Protein AF-A0AAV4SXM3-F1 (afdb_monomer)

Radius of gyration: 29.21 Å; Cα contacts (8 Å, |Δi|>4): 112; chains: 1; bounding box: 70×71×45 Å

Structure (mmCIF, N/CA/C/O backbone):
data_AF-A0AAV4SXM3-F1
#
_entry.id   AF-A0AAV4SXM3-F1
#
loop_
_atom_site.group_PDB
_atom_site.id
_atom_site.type_symbol
_atom_site.label_atom_id
_atom_site.label_alt_id
_atom_site.label_comp_id
_atom_site.label_asym_id
_atom_site.label_entity_id
_atom_site.label_seq_id
_atom_site.pdbx_PDB_ins_code
_atom_site.Cartn_x
_atom_site.Cartn_y
_atom_site.Cartn_z
_atom_site.occupancy
_atom_site.B_iso_or_equiv
_atom_site.auth_seq_id
_atom_site.auth_comp_id
_atom_site.auth_asym_id
_atom_site.auth_atom_id
_atom_site.pdbx_PDB_model_num
ATOM 1 N N . MET A 1 1 ? 25.576 -60.921 -31.631 1.00 40.34 1 MET A N 1
ATOM 2 C CA . MET A 1 1 ? 25.849 -60.990 -30.179 1.00 40.34 1 MET A CA 1
ATOM 3 C C . MET A 1 1 ? 26.727 -59.802 -29.814 1.00 40.34 1 MET A C 1
ATOM 5 O O . MET A 1 1 ? 27.944 -59.897 -29.816 1.00 40.34 1 MET A O 1
ATOM 9 N N . SER A 1 2 ? 26.092 -58.646 -29.664 1.00 48.91 2 SER A N 1
ATOM 10 C CA . SER A 1 2 ? 26.699 -57.318 -29.579 1.00 48.91 2 SER A CA 1
ATOM 11 C C . SER A 1 2 ? 26.471 -56.748 -28.186 1.00 48.91 2 SER A C 1
ATOM 13 O O . SER A 1 2 ? 25.589 -55.919 -28.020 1.00 48.91 2 SER A O 1
ATOM 15 N N . PHE A 1 3 ? 27.212 -57.226 -27.190 1.00 43.28 3 PHE A N 1
ATOM 16 C CA . PHE A 1 3 ? 27.175 -56.701 -25.826 1.00 43.28 3 PHE A CA 1
ATOM 17 C C . PHE A 1 3 ? 28.540 -56.955 -25.165 1.00 43.28 3 PHE A C 1
ATOM 19 O O . PHE A 1 3 ? 29.034 -58.077 -25.207 1.00 43.28 3 PHE A O 1
ATOM 26 N N . LEU A 1 4 ? 29.119 -55.899 -24.583 1.00 51.78 4 LEU A N 1
ATOM 27 C CA . LEU A 1 4 ? 30.285 -55.871 -23.683 1.00 51.78 4 LEU A CA 1
ATOM 28 C C . LEU A 1 4 ? 31.693 -56.011 -24.301 1.00 51.78 4 LEU A C 1
ATOM 30 O O . LEU A 1 4 ? 32.364 -57.033 -24.204 1.00 51.78 4 LEU A O 1
ATOM 34 N N . ARG A 1 5 ? 32.199 -54.892 -24.829 1.00 53.00 5 ARG A N 1
ATOM 35 C CA . ARG A 1 5 ? 33.633 -54.552 -24.828 1.00 53.00 5 ARG A CA 1
ATOM 36 C C . ARG A 1 5 ? 33.781 -53.125 -24.295 1.00 53.00 5 ARG A C 1
ATOM 38 O O . ARG A 1 5 ? 33.688 -52.227 -25.123 1.00 53.00 5 ARG A O 1
ATOM 45 N N . HIS A 1 6 ? 33.920 -52.928 -22.972 1.00 50.72 6 HIS A N 1
ATOM 46 C CA . HIS A 1 6 ? 34.512 -51.727 -22.320 1.00 50.72 6 HIS A CA 1
ATOM 47 C C . HIS A 1 6 ? 34.457 -51.745 -20.763 1.00 50.72 6 HIS A C 1
ATOM 49 O O . HIS A 1 6 ? 34.172 -50.726 -20.149 1.00 50.72 6 HIS A O 1
ATOM 55 N N . GLU A 1 7 ? 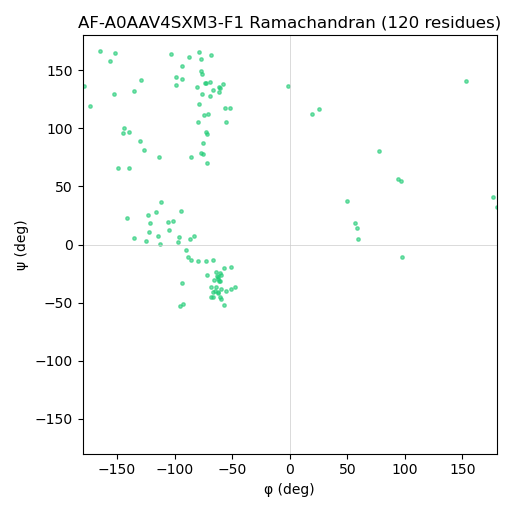34.707 -52.876 -20.088 1.00 47.34 7 GLU A N 1
ATOM 56 C CA . GLU A 1 7 ? 34.681 -52.935 -18.601 1.00 47.34 7 GLU A CA 1
ATOM 57 C C . GLU A 1 7 ? 35.992 -53.393 -17.942 1.00 47.34 7 GLU A C 1
ATOM 59 O O . GLU A 1 7 ? 36.013 -53.751 -16.771 1.00 47.34 7 GLU A O 1
ATOM 64 N N . VAL A 1 8 ? 37.118 -53.339 -18.647 1.00 54.66 8 VAL A N 1
ATOM 65 C CA . VAL A 1 8 ? 38.425 -53.621 -18.043 1.00 54.66 8 VAL A CA 1
AT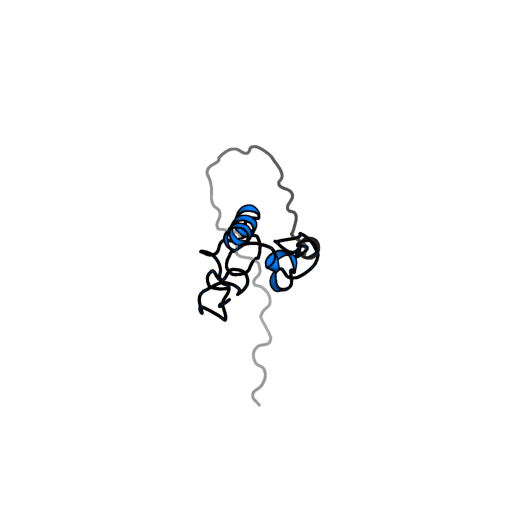OM 66 C C . VAL A 1 8 ? 39.426 -52.570 -18.504 1.00 54.66 8 VAL A C 1
ATOM 68 O O . VAL A 1 8 ? 39.486 -52.293 -19.696 1.00 54.66 8 VAL A O 1
ATOM 71 N N . GLU A 1 9 ? 40.174 -52.016 -17.539 1.00 51.62 9 GLU A N 1
ATOM 72 C CA . GLU A 1 9 ? 41.279 -51.037 -17.665 1.00 51.62 9 GLU A CA 1
ATOM 73 C C . GLU A 1 9 ? 40.918 -49.546 -17.467 1.00 51.62 9 GLU A C 1
ATOM 75 O O . GLU A 1 9 ? 41.217 -48.687 -18.290 1.00 51.62 9 GLU A O 1
ATOM 80 N N . GLY A 1 10 ? 40.303 -49.222 -16.322 1.00 47.81 10 GLY A N 1
ATOM 81 C CA . GLY A 1 10 ? 40.113 -47.847 -15.822 1.00 47.81 10 GLY A CA 1
ATOM 82 C C . GLY A 1 10 ? 40.709 -47.611 -14.427 1.00 47.81 10 GLY A C 1
ATOM 83 O O . GLY A 1 10 ? 40.227 -46.761 -13.680 1.00 47.81 10 GLY A O 1
ATOM 84 N N . GLU A 1 11 ? 41.713 -48.398 -14.052 1.00 51.56 11 GLU A N 1
ATOM 85 C CA . GLU A 1 11 ? 42.469 -48.268 -12.807 1.00 51.56 11 GLU A CA 1
ATOM 86 C C . GLU A 1 11 ? 43.772 -47.512 -13.138 1.00 51.56 11 GLU A C 1
ATOM 88 O O . GLU A 1 11 ? 44.378 -47.786 -14.165 1.00 51.56 11 GLU A O 1
ATOM 93 N N . GLU A 1 12 ? 44.179 -46.553 -12.293 1.00 51.09 12 GLU A N 1
ATOM 94 C CA . GLU A 1 12 ? 45.473 -45.822 -12.339 1.00 51.09 12 GLU A CA 1
ATOM 95 C C . GLU A 1 12 ? 45.574 -44.462 -13.076 1.00 51.09 12 GLU A C 1
ATOM 97 O O . GLU A 1 12 ? 46.483 -44.230 -13.864 1.00 51.09 12 GLU A O 1
ATOM 102 N N . HIS A 1 13 ? 44.754 -43.461 -12.725 1.00 52.19 13 HIS A N 1
ATOM 103 C CA . HIS A 1 13 ? 45.085 -42.054 -13.052 1.00 52.19 13 HIS A CA 1
ATOM 104 C C . HIS A 1 13 ? 44.740 -41.075 -11.911 1.00 52.19 13 HIS A C 1
ATOM 106 O O . HIS A 1 13 ? 43.861 -40.222 -12.024 1.00 52.19 13 HIS A O 1
ATOM 112 N N . ARG A 1 14 ? 45.434 -41.194 -10.766 1.00 49.94 14 ARG A N 1
ATOM 113 C CA . ARG A 1 14 ? 45.320 -40.250 -9.625 1.00 49.94 14 ARG A CA 1
ATOM 114 C C . ARG A 1 14 ? 46.623 -39.577 -9.187 1.00 49.94 14 ARG A C 1
ATOM 116 O O . ARG A 1 14 ? 46.624 -38.911 -8.158 1.00 49.94 14 ARG A O 1
ATOM 123 N N . VAL A 1 15 ? 47.711 -39.679 -9.943 1.00 50.34 15 VAL A N 1
ATOM 124 C CA . VAL A 1 15 ? 48.988 -39.067 -9.542 1.00 50.34 15 VAL A CA 1
ATOM 125 C C . VAL A 1 15 ? 49.692 -38.550 -10.784 1.00 50.34 15 VAL A C 1
ATOM 127 O O . VAL A 1 15 ? 50.235 -39.364 -11.509 1.00 50.34 15 VAL A O 1
ATOM 130 N N . LEU A 1 16 ? 49.610 -37.239 -11.062 1.00 51.50 16 LEU A N 1
ATOM 131 C CA . LEU A 1 16 ? 50.491 -36.482 -11.985 1.00 51.50 16 LEU A CA 1
ATOM 132 C C . LEU A 1 16 ? 50.110 -34.978 -12.077 1.00 51.50 16 LEU A C 1
ATOM 134 O O . LEU A 1 16 ? 50.273 -34.345 -13.114 1.00 51.50 16 LEU A O 1
ATOM 138 N N . ALA A 1 17 ? 49.598 -34.372 -10.998 1.00 45.94 17 ALA A N 1
ATOM 139 C CA . ALA A 1 17 ? 49.324 -32.924 -10.939 1.00 45.94 17 ALA A CA 1
ATOM 140 C C . ALA A 1 17 ? 50.180 -32.200 -9.879 1.00 45.94 17 ALA A C 1
ATOM 142 O O . ALA A 1 17 ? 49.778 -31.172 -9.341 1.00 45.94 17 ALA A O 1
ATOM 143 N N . GLU A 1 18 ? 51.368 -32.735 -9.578 1.00 54.28 18 GLU A N 1
ATOM 144 C CA . GLU A 1 18 ? 52.295 -32.222 -8.558 1.00 54.28 18 GLU A CA 1
ATOM 145 C C . GLU A 1 18 ? 53.591 -31.634 -9.146 1.00 54.28 18 GLU A C 1
ATOM 147 O O . GLU A 1 18 ? 54.641 -31.770 -8.544 1.00 54.28 18 GLU A O 1
ATOM 152 N N . THR A 1 19 ? 53.595 -30.953 -10.296 1.00 50.81 19 THR A N 1
ATOM 153 C CA . THR A 1 19 ? 54.808 -30.209 -10.723 1.00 50.81 19 THR A CA 1
ATOM 154 C C . THR A 1 19 ? 54.486 -28.969 -11.559 1.00 50.81 19 THR A C 1
ATOM 156 O O . THR A 1 19 ? 54.828 -28.901 -12.736 1.00 50.81 19 THR A O 1
ATOM 159 N N . ALA A 1 20 ? 53.828 -27.964 -10.972 1.00 52.53 20 ALA A N 1
ATOM 160 C CA . ALA A 1 20 ? 53.625 -26.673 -11.648 1.00 52.53 20 ALA A CA 1
ATOM 161 C C . ALA A 1 20 ? 53.748 -25.436 -10.737 1.00 52.53 20 ALA A C 1
ATOM 163 O O . ALA A 1 20 ? 53.232 -24.375 -11.073 1.00 52.53 20 ALA A O 1
ATOM 164 N N . PHE A 1 21 ? 54.454 -25.531 -9.606 1.00 50.84 21 PHE A N 1
ATOM 165 C CA . PHE A 1 21 ? 54.761 -24.362 -8.772 1.00 50.84 21 PHE A CA 1
ATOM 166 C C . PHE A 1 21 ? 56.265 -24.256 -8.511 1.00 50.84 21 PHE A C 1
ATOM 168 O O . PHE A 1 21 ? 56.772 -24.651 -7.466 1.00 50.84 21 PHE A O 1
ATOM 175 N N . GLY A 1 22 ? 56.975 -23.706 -9.498 1.00 39.91 22 GLY A N 1
ATOM 176 C CA . GLY A 1 22 ? 58.307 -23.139 -9.307 1.00 39.91 22 GLY A CA 1
ATOM 177 C C . GLY A 1 22 ? 58.224 -21.724 -8.718 1.00 39.91 22 GLY A C 1
ATOM 178 O O . GLY A 1 22 ? 57.394 -20.927 -9.147 1.00 39.91 22 GLY A O 1
ATOM 179 N N . ASN A 1 23 ? 59.082 -21.469 -7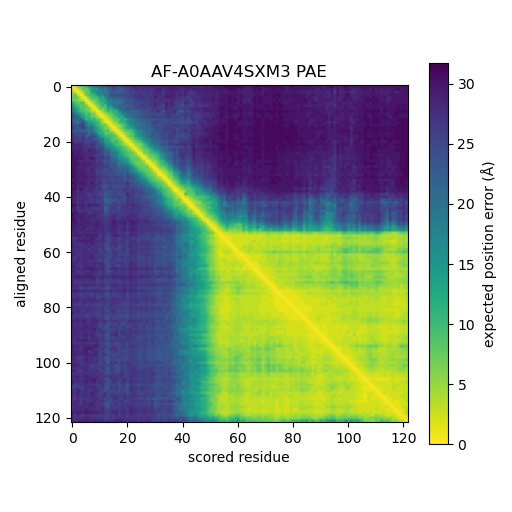.722 1.00 38.75 23 ASN A N 1
ATOM 180 C CA . ASN A 1 23 ? 59.601 -20.205 -7.163 1.00 38.75 23 ASN A CA 1
ATOM 181 C C . ASN A 1 23 ? 59.125 -18.890 -7.826 1.00 38.75 23 ASN A C 1
ATOM 183 O O . ASN A 1 23 ? 59.226 -18.738 -9.032 1.00 38.75 23 ASN A O 1
ATOM 187 N N . GLY A 1 24 ? 58.750 -17.808 -7.142 1.00 37.91 24 GLY A N 1
ATOM 188 C CA . GLY A 1 24 ? 58.820 -17.413 -5.738 1.00 37.91 24 GLY A CA 1
ATOM 189 C C . GLY A 1 24 ? 58.852 -15.875 -5.678 1.00 37.91 24 GLY A C 1
ATOM 190 O O . GLY A 1 24 ? 59.503 -15.269 -6.515 1.00 37.91 24 GLY A O 1
ATOM 191 N N . MET A 1 25 ? 58.167 -15.235 -4.720 1.00 41.41 25 MET A N 1
ATOM 192 C CA . MET A 1 25 ? 58.568 -13.946 -4.116 1.00 41.41 25 MET A CA 1
ATOM 193 C C . MET A 1 25 ? 57.651 -13.578 -2.937 1.00 41.41 25 MET A C 1
ATOM 195 O O . MET A 1 25 ? 56.438 -13.438 -3.052 1.00 41.41 25 MET A O 1
ATOM 199 N N . LYS A 1 26 ? 58.301 -13.458 -1.779 1.00 47.25 26 LYS A N 1
ATOM 200 C CA . LYS A 1 26 ? 57.798 -13.239 -0.417 1.00 47.25 26 LYS A CA 1
ATOM 201 C C . LYS A 1 26 ? 56.965 -11.960 -0.272 1.00 47.25 26 LYS A C 1
ATOM 203 O O . LYS A 1 26 ? 57.465 -10.912 -0.668 1.00 47.25 26 LYS A O 1
ATOM 208 N N . ARG A 1 27 ? 55.840 -11.999 0.466 1.00 50.53 27 ARG A N 1
ATOM 209 C CA . ARG A 1 27 ? 55.382 -10.883 1.333 1.00 50.53 27 ARG A CA 1
ATOM 210 C C . ARG A 1 27 ? 54.691 -11.397 2.611 1.00 50.53 27 ARG A C 1
ATOM 212 O O . ARG A 1 27 ? 53.518 -11.730 2.606 1.00 50.53 27 ARG A O 1
ATOM 219 N N . LYS A 1 28 ? 55.518 -11.460 3.659 1.00 42.62 28 LYS A N 1
ATOM 220 C CA . LYS A 1 28 ? 55.305 -11.350 5.115 1.00 42.62 28 LYS A CA 1
ATOM 221 C C . LYS A 1 28 ? 53.888 -11.570 5.684 1.00 42.62 28 LYS A C 1
ATOM 223 O O . LYS A 1 28 ? 53.013 -10.719 5.569 1.00 42.62 28 LYS A O 1
ATOM 228 N N . ASP A 1 29 ? 53.777 -12.668 6.424 1.00 44.34 29 ASP A N 1
ATOM 229 C CA . ASP A 1 29 ? 52.707 -13.059 7.339 1.00 44.34 29 ASP A CA 1
ATOM 230 C C . ASP A 1 29 ? 52.491 -12.076 8.505 1.00 44.34 29 ASP A C 1
ATOM 232 O O . ASP A 1 29 ? 53.433 -11.710 9.211 1.00 44.34 29 ASP A O 1
ATOM 236 N N . THR A 1 30 ? 51.224 -11.745 8.777 1.00 45.00 30 THR A N 1
ATOM 237 C CA . THR A 1 30 ? 50.748 -11.322 10.105 1.00 45.00 30 THR A CA 1
ATOM 238 C C . THR A 1 30 ? 49.375 -11.944 10.394 1.00 45.00 30 THR A C 1
ATOM 240 O O . THR A 1 30 ? 48.350 -11.448 9.944 1.00 45.00 30 THR A O 1
ATOM 243 N N . HIS A 1 31 ? 49.402 -13.062 11.125 1.00 50.50 31 HIS A N 1
ATOM 244 C CA . HIS A 1 31 ? 48.417 -13.607 12.074 1.00 50.50 31 HIS A CA 1
ATOM 245 C C . HIS A 1 31 ? 46.917 -13.246 11.952 1.00 50.50 31 HIS A C 1
ATOM 247 O O . HIS A 1 31 ? 46.507 -12.146 12.319 1.00 50.50 31 HIS A O 1
ATOM 253 N N . LYS A 1 32 ? 46.080 -14.266 11.683 1.00 42.94 32 LYS A N 1
ATOM 254 C CA . LYS A 1 32 ? 45.100 -14.868 12.630 1.00 42.94 32 LYS A CA 1
ATOM 255 C C . LYS A 1 32 ? 44.352 -16.046 11.958 1.00 42.94 32 LYS A C 1
ATOM 257 O O . LYS A 1 32 ? 43.954 -15.906 10.805 1.00 42.94 32 LYS A O 1
ATOM 262 N N . PRO A 1 33 ? 44.151 -17.196 12.635 1.00 39.41 33 PRO A N 1
ATOM 263 C CA . PRO A 1 33 ? 43.431 -18.335 12.067 1.00 39.41 33 PRO A CA 1
ATOM 264 C C . PRO A 1 33 ? 41.936 -18.008 11.956 1.00 39.41 33 PRO A C 1
ATOM 266 O O . PRO A 1 33 ? 41.246 -17.849 12.961 1.00 39.41 33 PRO A O 1
ATOM 269 N N . VAL A 1 34 ? 41.440 -17.890 10.725 1.00 44.22 34 VAL A N 1
ATOM 270 C CA . VAL A 1 34 ? 40.003 -17.830 10.443 1.00 44.22 34 VAL A CA 1
ATOM 271 C C . VAL A 1 34 ? 39.490 -19.265 10.492 1.00 44.22 34 VAL A C 1
ATOM 273 O O . VAL A 1 34 ? 39.785 -20.071 9.610 1.00 44.22 34 VAL A O 1
ATOM 276 N N . HIS A 1 35 ? 38.791 -19.585 11.579 1.00 50.62 35 HIS A N 1
ATOM 277 C CA . HIS A 1 35 ? 38.056 -20.829 11.761 1.00 50.62 35 HIS A CA 1
ATOM 278 C C . HIS A 1 35 ? 37.132 -21.033 10.550 1.00 50.62 35 HIS A C 1
ATOM 280 O O . HIS A 1 35 ? 36.294 -20.184 10.242 1.00 50.62 35 HIS A O 1
ATOM 286 N N . ARG A 1 36 ? 37.358 -22.115 9.798 1.00 51.09 36 ARG A N 1
ATOM 287 C CA . ARG A 1 36 ? 36.483 -22.528 8.699 1.00 51.09 36 ARG A CA 1
ATOM 288 C C . ARG A 1 36 ? 35.237 -23.156 9.310 1.00 51.09 36 ARG A C 1
ATOM 290 O O . ARG A 1 36 ? 35.185 -24.367 9.491 1.00 51.09 36 ARG A O 1
ATOM 297 N N . ASP A 1 37 ? 34.249 -22.328 9.618 1.00 54.75 37 ASP A N 1
ATOM 298 C CA . ASP A 1 37 ? 32.895 -22.811 9.861 1.00 54.75 37 ASP A CA 1
ATOM 299 C C . ASP A 1 37 ? 32.285 -23.224 8.521 1.00 54.75 37 ASP A C 1
ATOM 301 O O . ASP A 1 37 ? 31.818 -22.404 7.729 1.00 54.75 37 ASP A O 1
ATOM 305 N N . GLU A 1 38 ? 32.357 -24.521 8.246 1.00 58.09 38 GLU A N 1
ATOM 306 C CA . GLU A 1 38 ? 31.591 -25.176 7.197 1.00 58.09 38 GLU A CA 1
ATOM 307 C C . GLU A 1 38 ? 30.091 -24.915 7.434 1.00 58.09 38 GLU A C 1
ATOM 309 O O . GLU A 1 38 ? 29.557 -25.313 8.477 1.00 58.09 38 GLU A O 1
ATOM 314 N N . PRO A 1 39 ? 29.379 -24.226 6.520 1.00 55.53 39 PRO A N 1
ATOM 315 C CA . PRO A 1 39 ? 27.973 -23.926 6.729 1.00 55.53 39 PRO A CA 1
ATOM 316 C C . PRO A 1 39 ? 27.160 -25.218 6.586 1.00 55.53 39 PRO A C 1
ATOM 318 O O . PRO A 1 39 ? 26.790 -25.634 5.492 1.00 55.53 39 PRO A O 1
ATOM 321 N N . THR A 1 40 ? 26.881 -25.867 7.715 1.00 60.06 40 THR A N 1
ATOM 322 C CA . THR A 1 40 ? 25.975 -27.018 7.799 1.00 60.06 40 THR A CA 1
ATOM 323 C C . THR A 1 40 ? 24.536 -26.557 7.553 1.00 60.06 40 THR A C 1
ATOM 325 O O . THR A 1 40 ? 24.117 -25.537 8.094 1.00 60.06 40 THR A O 1
ATOM 328 N N . ALA A 1 41 ? 23.732 -27.325 6.807 1.00 61.50 41 ALA A N 1
ATOM 329 C CA . ALA A 1 41 ? 22.335 -27.000 6.471 1.00 61.50 41 ALA A CA 1
ATOM 330 C C . ALA A 1 41 ? 21.435 -26.633 7.681 1.00 61.50 41 ALA A C 1
ATOM 332 O O . ALA A 1 41 ? 20.416 -25.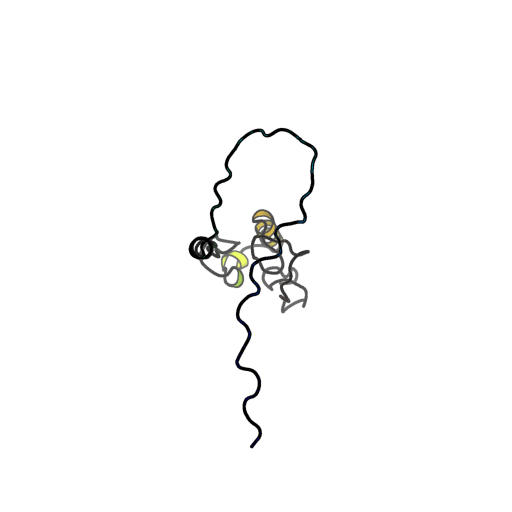965 7.519 1.00 61.50 41 ALA A O 1
ATOM 333 N N . ALA A 1 42 ? 21.828 -27.002 8.903 1.00 59.88 42 ALA A N 1
ATOM 334 C CA . ALA A 1 42 ? 21.163 -26.625 10.147 1.00 59.88 42 ALA A CA 1
ATOM 335 C C . ALA A 1 42 ? 21.125 -25.101 10.412 1.00 59.88 42 ALA A C 1
ATOM 337 O O . ALA A 1 42 ? 20.139 -24.614 10.970 1.00 59.88 42 ALA A O 1
ATOM 338 N N . THR A 1 43 ? 22.122 -24.316 9.974 1.00 58.38 43 THR A N 1
ATOM 339 C CA . THR A 1 43 ? 22.083 -22.842 10.114 1.00 58.38 43 THR A CA 1
ATOM 340 C C . THR A 1 43 ? 21.071 -22.183 9.175 1.00 58.38 43 THR A C 1
ATOM 342 O O . THR A 1 43 ? 20.520 -21.136 9.516 1.00 58.38 43 THR A O 1
ATOM 345 N N . LEU A 1 44 ? 20.738 -22.805 8.037 1.00 57.47 44 LEU A N 1
ATOM 346 C CA . LEU A 1 44 ? 19.674 -22.317 7.149 1.00 57.47 44 LEU A CA 1
ATOM 347 C C . LEU A 1 44 ? 18.288 -22.468 7.791 1.00 57.47 44 LEU A C 1
ATOM 349 O O . LEU A 1 44 ? 17.439 -21.586 7.649 1.00 57.47 44 LEU A O 1
ATOM 353 N N . ILE A 1 45 ? 18.072 -23.547 8.550 1.00 58.84 45 ILE A N 1
ATOM 354 C CA . ILE A 1 45 ? 16.792 -23.817 9.219 1.00 58.84 45 ILE A CA 1
ATOM 355 C C . ILE A 1 45 ? 16.536 -22.771 10.315 1.00 58.84 45 ILE A C 1
ATOM 357 O O . ILE A 1 45 ? 15.433 -22.227 10.394 1.00 58.84 45 ILE A O 1
ATOM 361 N N . ALA A 1 46 ? 17.563 -22.393 11.084 1.00 54.34 46 ALA A N 1
ATOM 362 C CA . ALA A 1 46 ? 17.448 -21.375 12.132 1.00 54.34 46 ALA A CA 1
ATOM 363 C C . ALA A 1 46 ? 17.084 -19.972 11.600 1.00 54.34 46 ALA A C 1
ATOM 365 O O . ALA A 1 46 ? 16.448 -19.197 12.309 1.00 54.34 46 ALA A O 1
ATOM 366 N N . ASN A 1 47 ? 17.431 -19.648 10.348 1.00 53.53 47 ASN A N 1
ATOM 367 C CA . ASN A 1 47 ? 17.109 -18.350 9.745 1.00 53.53 47 ASN A CA 1
ATOM 368 C C . ASN A 1 47 ? 15.735 -18.318 9.042 1.00 53.53 47 ASN A C 1
ATOM 370 O O . ASN A 1 47 ? 15.245 -17.253 8.669 1.00 53.53 47 ASN A O 1
ATOM 374 N N . SER A 1 48 ? 15.095 -19.476 8.858 1.00 51.41 48 SER A N 1
ATOM 375 C CA . SER A 1 48 ? 13.786 -19.579 8.194 1.00 51.41 48 SER A CA 1
ATOM 376 C C . SER A 1 48 ? 12.591 -19.355 9.134 1.00 51.41 48 SER A C 1
ATOM 378 O O . SER A 1 48 ? 11.481 -19.101 8.669 1.00 51.41 48 SER A O 1
ATOM 380 N N . SER A 1 49 ? 12.809 -19.374 10.453 1.00 50.66 49 SER A N 1
ATOM 381 C CA . SER A 1 49 ? 11.749 -19.322 11.471 1.00 50.66 49 SER A CA 1
ATOM 382 C C . SER A 1 49 ? 11.467 -17.931 12.068 1.00 50.66 49 SER A C 1
ATOM 384 O O . SER A 1 49 ? 10.598 -17.815 12.933 1.00 50.66 49 SER A O 1
ATOM 386 N N . ALA A 1 50 ? 12.139 -16.858 11.626 1.00 50.91 50 ALA A N 1
ATOM 387 C CA . ALA A 1 50 ? 12.111 -15.578 12.356 1.00 50.91 50 ALA A CA 1
ATOM 388 C C . ALA A 1 50 ? 11.664 -14.330 11.576 1.00 50.91 50 ALA A C 1
ATOM 390 O O . ALA A 1 50 ? 11.612 -13.247 12.161 1.00 50.91 50 ALA A O 1
ATOM 391 N N . LEU A 1 51 ? 11.254 -14.431 10.309 1.00 57.66 51 LEU A N 1
ATOM 392 C CA . LEU A 1 51 ? 10.507 -13.337 9.677 1.00 57.66 51 LEU A CA 1
ATOM 393 C C . LEU A 1 51 ? 9.027 -13.508 10.009 1.00 57.66 51 LEU A C 1
ATOM 395 O O . LEU A 1 51 ? 8.230 -13.963 9.191 1.00 57.66 51 LEU A O 1
ATOM 399 N N . LYS A 1 52 ? 8.663 -13.173 11.253 1.00 61.00 52 LYS A N 1
ATOM 400 C CA . LYS A 1 52 ? 7.260 -13.013 11.643 1.00 61.00 52 LYS A CA 1
ATOM 401 C C . LYS A 1 52 ? 6.659 -11.988 10.681 1.00 61.00 52 LYS A C 1
ATOM 403 O O . LYS A 1 52 ? 6.994 -10.807 10.756 1.00 61.00 52 LYS A O 1
ATOM 408 N N . ASN A 1 53 ? 5.840 -12.450 9.734 1.00 65.75 53 ASN A N 1
ATOM 409 C CA . ASN A 1 53 ? 5.144 -11.608 8.763 1.00 65.75 53 ASN A CA 1
ATOM 410 C C . ASN A 1 53 ? 4.038 -10.840 9.491 1.00 65.75 53 ASN A C 1
ATOM 412 O O . ASN A 1 53 ? 2.851 -11.135 9.365 1.00 65.75 53 ASN A O 1
ATOM 416 N N . ASN A 1 54 ? 4.458 -9.896 10.322 1.00 84.56 54 ASN A N 1
ATOM 417 C CA . ASN A 1 54 ? 3.575 -9.017 11.049 1.00 84.56 54 ASN A CA 1
ATOM 418 C C . ASN A 1 54 ? 3.041 -7.959 10.085 1.00 84.56 54 ASN A C 1
ATOM 420 O O . ASN A 1 54 ? 3.720 -7.518 9.154 1.00 84.56 54 ASN A O 1
ATOM 424 N N . CYS A 1 55 ? 1.808 -7.545 10.323 1.00 88.44 55 CYS A N 1
ATOM 425 C CA . CYS A 1 55 ? 1.149 -6.527 9.536 1.00 88.44 55 CYS A CA 1
ATOM 426 C C . CYS A 1 55 ? 1.905 -5.195 9.610 1.00 88.44 55 CYS A C 1
ATOM 428 O O . CYS A 1 55 ? 2.171 -4.679 10.695 1.00 88.44 55 CYS A O 1
ATOM 430 N N . VAL A 1 56 ? 2.156 -4.570 8.459 1.00 87.94 56 VAL A N 1
ATOM 431 C CA . VAL A 1 56 ? 2.867 -3.283 8.377 1.00 87.94 56 VAL A CA 1
ATOM 432 C C . VAL A 1 56 ? 2.079 -2.160 9.069 1.00 87.94 56 VAL A C 1
ATOM 434 O O . VAL A 1 56 ? 2.662 -1.194 9.548 1.00 87.94 56 VAL A O 1
ATOM 437 N N . PHE A 1 57 ? 0.762 -2.286 9.220 1.00 88.50 57 PHE A N 1
ATOM 438 C CA . PHE A 1 57 ? -0.075 -1.220 9.779 1.00 88.50 57 PHE A CA 1
ATOM 439 C C . PHE A 1 57 ? -0.313 -1.343 11.291 1.00 88.50 57 PHE A C 1
ATOM 441 O O . PHE A 1 57 ? -0.430 -0.329 11.992 1.00 88.50 57 PHE A O 1
ATOM 448 N N . CYS A 1 58 ? -0.381 -2.571 11.816 1.00 89.00 58 CYS A N 1
ATOM 449 C CA . CYS A 1 58 ? -0.721 -2.812 13.224 1.00 89.00 58 CYS A CA 1
ATOM 450 C C . CYS A 1 58 ? 0.157 -3.835 13.955 1.00 89.00 58 CYS A C 1
ATOM 452 O O . CYS A 1 58 ? -0.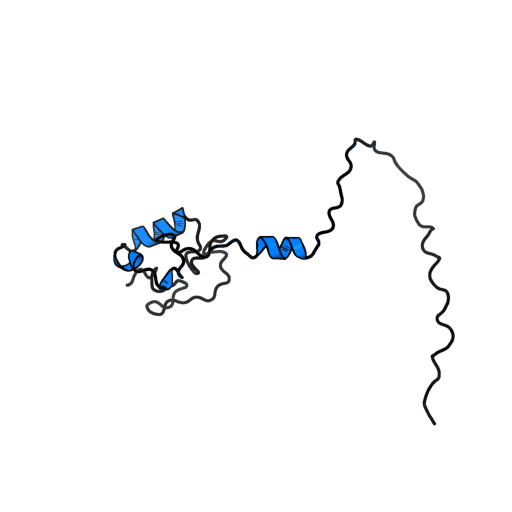158 -4.160 15.094 1.00 89.00 58 CYS A O 1
ATOM 454 N N . ASP A 1 59 ? 1.214 -4.345 13.319 1.00 86.12 59 ASP A N 1
ATOM 455 C CA . ASP A 1 59 ? 2.230 -5.227 13.914 1.00 86.12 59 ASP A CA 1
ATOM 456 C C . ASP A 1 59 ? 1.690 -6.547 14.505 1.00 86.12 59 ASP A C 1
ATOM 458 O O . ASP A 1 59 ? 2.401 -7.269 15.200 1.00 86.12 59 ASP A O 1
ATOM 462 N N . ARG A 1 60 ? 0.441 -6.904 14.177 1.00 87.38 60 ARG A N 1
ATOM 463 C CA . ARG A 1 60 ? -0.209 -8.178 14.527 1.00 87.38 60 ARG A CA 1
ATOM 464 C C . ARG A 1 60 ? 0.074 -9.258 13.478 1.00 87.38 60 ARG A C 1
ATOM 466 O O . ARG A 1 60 ? 0.427 -8.940 12.344 1.00 87.38 60 ARG A O 1
ATOM 473 N N . SER A 1 61 ? -0.116 -10.530 13.832 1.00 88.56 61 SER A N 1
ATOM 474 C CA . SER A 1 61 ? 0.106 -11.674 12.936 1.00 88.56 61 SER A CA 1
ATOM 475 C C . SER A 1 61 ? -1.031 -11.843 11.917 1.00 88.56 61 SER A C 1
ATOM 477 O O . SER A 1 61 ? -1.923 -12.670 12.096 1.00 88.56 61 SER A O 1
ATOM 479 N N . HIS A 1 62 ? -1.027 -11.036 10.859 1.00 87.44 62 HIS A N 1
ATOM 480 C CA . HIS A 1 62 ? -1.913 -11.201 9.704 1.00 87.44 62 HIS A CA 1
ATOM 481 C C . HIS A 1 62 ? -1.314 -10.542 8.456 1.00 87.44 62 HIS A C 1
ATOM 483 O O . HIS A 1 62 ? -0.493 -9.623 8.580 1.00 87.44 62 HIS A O 1
ATOM 489 N N . PRO A 1 63 ? -1.731 -10.964 7.247 1.00 85.06 63 PRO A N 1
ATOM 490 C CA . PRO A 1 63 ? -1.334 -10.294 6.018 1.00 85.06 63 PRO A CA 1
ATOM 491 C C . PRO A 1 63 ? -1.836 -8.850 6.018 1.00 85.06 63 PRO A C 1
ATOM 493 O O . PRO A 1 63 ? -2.995 -8.571 6.310 1.00 85.06 63 PRO A O 1
ATOM 496 N N . SER A 1 64 ? -0.974 -7.914 5.622 1.00 87.12 64 SER A N 1
ATOM 497 C CA . SER A 1 64 ? -1.324 -6.488 5.589 1.00 87.12 64 SER A CA 1
ATOM 498 C C . SER A 1 64 ? -2.556 -6.180 4.723 1.00 87.12 64 SER A C 1
ATOM 500 O O . SER A 1 64 ? -3.181 -5.153 4.929 1.00 87.12 64 SER A O 1
ATOM 502 N N . GLN A 1 65 ? -2.938 -7.060 3.792 1.00 84.19 65 GLN A N 1
ATOM 503 C CA . GLN A 1 65 ? -4.147 -6.916 2.973 1.00 84.1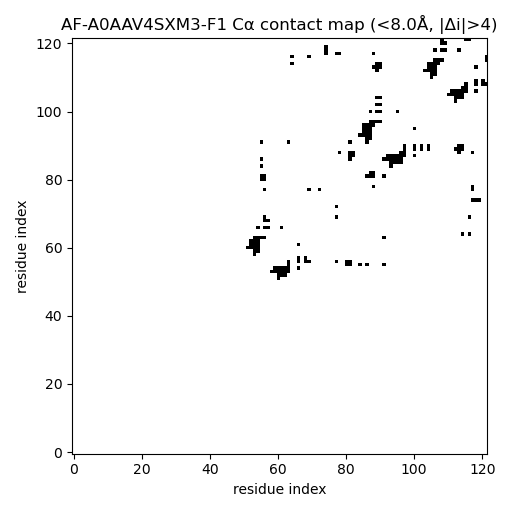9 65 GLN A CA 1
ATOM 504 C C . GLN A 1 65 ? -5.453 -7.000 3.774 1.00 84.19 65 GLN A C 1
ATOM 506 O O . GLN A 1 65 ? -6.423 -6.345 3.414 1.00 84.19 65 GLN A O 1
ATOM 511 N N . GLU A 1 66 ? -5.465 -7.759 4.868 1.00 84.94 66 GLU A N 1
ATOM 512 C CA . GLU A 1 66 ? -6.652 -7.998 5.702 1.00 84.94 66 GLU A CA 1
ATOM 513 C C . GLU A 1 66 ? -6.706 -7.055 6.913 1.00 84.94 66 GLU A C 1
ATOM 515 O O . GLU A 1 66 ? -7.541 -7.189 7.809 1.00 84.94 66 GL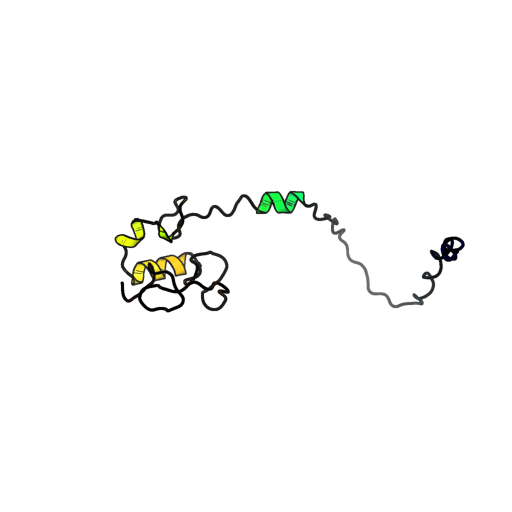U A O 1
ATOM 520 N N . CYS A 1 67 ? -5.791 -6.084 6.986 1.00 89.62 67 CYS A N 1
ATOM 521 C CA . CYS A 1 67 ? -5.699 -5.230 8.154 1.00 89.62 67 CYS A CA 1
ATOM 522 C C . CYS A 1 67 ? -6.838 -4.207 8.203 1.00 89.62 67 CYS A C 1
ATOM 524 O O . CYS A 1 67 ? -6.833 -3.210 7.484 1.00 89.62 67 CYS A O 1
ATOM 526 N N . GLN A 1 68 ? -7.744 -4.375 9.165 1.00 88.38 68 GLN A N 1
ATOM 527 C CA . GLN A 1 68 ? -8.839 -3.429 9.417 1.00 88.38 68 GLN A CA 1
ATOM 528 C C . GLN A 1 68 ? -8.361 -2.010 9.761 1.00 88.38 68 GLN A C 1
ATOM 530 O O . GLN A 1 68 ? -9.067 -1.042 9.502 1.00 88.38 68 GLN A O 1
ATOM 535 N N . LYS A 1 69 ? -7.146 -1.854 10.312 1.00 87.88 69 LYS A N 1
ATOM 536 C CA . LYS A 1 69 ? -6.598 -0.532 10.667 1.00 87.88 69 LYS A CA 1
ATOM 537 C C . LYS A 1 69 ? -6.423 0.369 9.437 1.00 87.88 69 LYS A C 1
ATOM 539 O O . LYS A 1 69 ? -6.521 1.582 9.569 1.00 87.88 69 LYS A O 1
ATOM 544 N N . ILE A 1 70 ? -6.215 -0.220 8.257 1.00 86.06 70 ILE A N 1
ATOM 545 C CA . ILE A 1 70 ? -6.057 0.504 6.989 1.00 86.06 70 ILE A CA 1
ATOM 546 C C . ILE A 1 70 ? -7.330 1.264 6.618 1.00 86.06 70 ILE A C 1
ATOM 548 O O . ILE A 1 70 ? -7.235 2.370 6.092 1.00 86.06 70 ILE A O 1
ATOM 552 N N . LEU A 1 71 ? -8.505 0.696 6.914 1.00 84.38 71 LEU A N 1
ATOM 553 C CA . LEU A 1 71 ? -9.803 1.290 6.575 1.00 84.38 71 LEU A CA 1
ATOM 554 C C . LEU A 1 71 ? -9.998 2.659 7.240 1.00 84.38 71 LEU A C 1
ATOM 556 O O . LEU A 1 71 ? -10.611 3.539 6.652 1.00 84.38 71 LEU A O 1
ATOM 560 N N . ASN A 1 72 ? -9.420 2.850 8.428 1.00 86.12 72 ASN A N 1
ATOM 561 C CA . ASN A 1 72 ? -9.497 4.101 9.184 1.00 86.12 72 ASN A CA 1
ATOM 562 C C . ASN A 1 72 ? -8.354 5.084 8.868 1.00 86.12 72 ASN A C 1
ATOM 564 O O . ASN A 1 72 ? -8.328 6.178 9.421 1.00 86.12 72 ASN A O 1
ATOM 568 N N . MET A 1 73 ? -7.381 4.697 8.038 1.00 87.62 73 MET A N 1
ATOM 569 C CA . MET A 1 73 ? -6.228 5.532 7.683 1.00 87.62 73 MET A CA 1
ATOM 570 C C . MET A 1 73 ? -6.440 6.214 6.339 1.00 87.62 73 MET A C 1
ATOM 572 O O . MET A 1 73 ? -6.957 5.587 5.408 1.00 87.62 73 MET A O 1
ATOM 576 N N . ASN A 1 74 ? -5.954 7.448 6.202 1.00 91.06 74 ASN A N 1
ATOM 577 C CA . ASN A 1 74 ? -5.966 8.142 4.923 1.00 91.06 74 ASN A CA 1
ATOM 578 C C . ASN A 1 74 ? -4.849 7.619 3.998 1.00 91.06 74 ASN A C 1
ATOM 580 O O . ASN A 1 74 ? -3.866 7.032 4.457 1.00 91.06 74 ASN A O 1
ATOM 584 N N . TYR A 1 75 ? -4.962 7.839 2.685 1.00 89.69 75 TYR A N 1
ATOM 585 C CA . TYR A 1 75 ? -3.953 7.374 1.718 1.00 89.69 75 TYR A CA 1
ATOM 586 C C . TYR A 1 75 ? -2.530 7.875 2.043 1.00 89.69 75 TYR A C 1
ATOM 588 O O . TYR A 1 75 ? -1.565 7.110 1.946 1.00 89.69 75 TYR A O 1
ATOM 596 N N . GLY A 1 76 ? -2.406 9.138 2.473 1.00 90.00 76 GLY A N 1
ATOM 597 C CA . GLY A 1 76 ? -1.136 9.727 2.909 1.00 90.00 76 GLY A CA 1
ATOM 598 C C . GLY A 1 76 ? -0.494 8.938 4.050 1.00 90.00 76 GLY A C 1
ATOM 599 O O . GLY A 1 76 ? 0.637 8.471 3.905 1.00 90.00 76 GLY A O 1
ATOM 600 N N . ASP A 1 77 ? -1.257 8.687 5.116 1.00 91.25 77 ASP A N 1
ATOM 601 C CA . ASP A 1 77 ? -0.797 7.959 6.305 1.00 91.25 77 ASP A CA 1
ATOM 602 C C . ASP A 1 77 ? -0.395 6.522 5.968 1.00 91.25 77 ASP A C 1
ATOM 604 O O . ASP A 1 77 ? 0.638 6.028 6.423 1.00 91.25 77 ASP A O 1
ATOM 608 N N . ARG A 1 78 ? -1.178 5.842 5.114 1.00 91.44 78 ARG A N 1
ATOM 609 C CA . ARG A 1 78 ? -0.866 4.474 4.666 1.00 91.44 78 ARG A CA 1
ATOM 610 C C . ARG A 1 78 ? 0.487 4.431 3.963 1.00 91.44 78 ARG A C 1
ATOM 612 O O . ARG A 1 78 ? 1.308 3.555 4.242 1.00 91.44 78 ARG A O 1
ATOM 619 N N . LYS A 1 79 ? 0.727 5.370 3.044 1.00 91.00 79 LYS A N 1
ATOM 620 C CA . LYS A 1 79 ? 1.980 5.457 2.288 1.00 91.00 79 LYS A CA 1
ATOM 621 C C . LYS A 1 79 ? 3.152 5.802 3.201 1.00 91.00 79 LYS A C 1
ATOM 623 O O . LYS A 1 79 ? 4.200 5.163 3.096 1.00 91.00 79 LYS A O 1
ATOM 628 N N . GLU A 1 80 ? 2.981 6.779 4.086 1.00 92.38 80 GLU A N 1
ATOM 629 C CA . GLU A 1 80 ? 4.009 7.180 5.043 1.00 92.38 80 GLU A CA 1
ATOM 630 C C . GLU A 1 80 ? 4.379 6.021 5.966 1.00 92.38 80 GLU A C 1
ATOM 632 O O . GLU A 1 80 ? 5.558 5.714 6.116 1.00 92.38 80 GLU A O 1
ATOM 637 N N . GLN A 1 81 ? 3.401 5.287 6.495 1.00 91.00 81 GLN A N 1
ATOM 638 C CA . GLN A 1 81 ? 3.665 4.160 7.383 1.00 91.00 81 GLN A CA 1
ATOM 639 C C . GLN A 1 81 ? 4.471 3.046 6.696 1.00 91.00 81 GLN A C 1
ATOM 641 O O . GLN A 1 81 ? 5.406 2.499 7.289 1.00 91.00 81 GLN A O 1
ATOM 646 N N . VAL A 1 82 ? 4.160 2.735 5.433 1.00 90.94 82 VAL A N 1
ATOM 647 C CA . VAL A 1 82 ? 4.918 1.752 4.638 1.00 90.94 82 VAL A CA 1
ATOM 648 C C . VAL A 1 82 ? 6.351 2.237 4.379 1.00 90.94 82 VAL A C 1
ATOM 650 O O . VAL A 1 82 ? 7.292 1.446 4.484 1.00 90.94 82 VAL A O 1
ATOM 653 N N . MET A 1 83 ? 6.536 3.532 4.102 1.00 89.94 83 MET A N 1
ATOM 654 C CA . MET A 1 83 ? 7.856 4.144 3.890 1.00 89.94 83 MET A CA 1
ATOM 655 C C . MET A 1 83 ? 8.687 4.179 5.180 1.00 89.94 83 MET A C 1
ATOM 657 O O . MET A 1 83 ? 9.851 3.773 5.167 1.00 89.94 83 MET A O 1
ATOM 661 N N . SER A 1 84 ? 8.081 4.572 6.301 1.00 90.69 84 SER A N 1
ATOM 662 C CA . SER A 1 84 ? 8.700 4.605 7.632 1.00 90.69 84 SER A CA 1
ATOM 663 C C . SER A 1 84 ? 9.171 3.220 8.072 1.00 90.69 84 SER A C 1
ATOM 665 O O . SER A 1 84 ? 10.271 3.075 8.604 1.00 90.69 84 SER A O 1
ATOM 667 N N . LYS A 1 85 ? 8.400 2.171 7.759 1.00 88.31 85 LYS A N 1
ATOM 668 C CA . LYS A 1 85 ? 8.775 0.769 8.013 1.00 88.31 85 LYS A CA 1
ATOM 669 C C . LYS A 1 85 ? 9.674 0.153 6.934 1.00 88.31 85 LYS A C 1
ATOM 671 O O . LYS A 1 85 ? 9.928 -1.051 6.968 1.00 88.31 85 LYS A O 1
ATOM 676 N N . ARG A 1 86 ? 10.159 0.948 5.971 1.00 89.12 86 ARG A N 1
ATOM 677 C CA . ARG A 1 86 ? 11.025 0.520 4.853 1.00 89.12 86 ARG A CA 1
ATOM 678 C C . ARG A 1 86 ? 10.490 -0.704 4.101 1.00 89.12 86 ARG A C 1
ATOM 680 O O . ARG A 1 86 ? 11.249 -1.581 3.679 1.00 89.12 86 ARG A O 1
ATOM 687 N N . CYS A 1 87 ? 9.174 -0.760 3.944 1.00 90.12 87 CYS A N 1
ATOM 688 C CA . CYS A 1 87 ? 8.489 -1.817 3.221 1.00 90.12 87 CYS A CA 1
ATOM 689 C C . CYS A 1 87 ? 8.255 -1.417 1.760 1.00 90.12 87 CYS A C 1
ATOM 691 O O . CYS A 1 87 ? 8.158 -0.241 1.404 1.00 90.12 87 CYS A O 1
ATOM 693 N N . CYS A 1 88 ? 8.150 -2.414 0.890 1.00 91.12 88 CYS A N 1
ATOM 694 C CA . CYS A 1 88 ? 7.879 -2.187 -0.519 1.00 91.12 88 CYS A CA 1
ATOM 695 C C . CYS A 1 88 ? 6.444 -1.681 -0.726 1.00 91.12 88 CYS A C 1
ATOM 697 O O . CYS A 1 88 ? 5.492 -2.345 -0.330 1.00 91.12 88 CYS A O 1
ATOM 699 N N . LEU A 1 89 ? 6.268 -0.564 -1.438 1.00 90.81 89 LEU A N 1
ATOM 700 C CA . LEU A 1 89 ? 4.938 -0.028 -1.777 1.00 90.81 89 LEU A CA 1
ATOM 701 C C . LEU A 1 89 ? 4.139 -0.920 -2.749 1.00 90.81 89 LEU A C 1
ATOM 703 O O . LEU A 1 89 ? 2.943 -0.718 -2.921 1.00 90.81 89 LEU A O 1
ATOM 707 N N . VAL A 1 90 ? 4.787 -1.898 -3.392 1.00 91.50 90 VAL A N 1
ATOM 708 C CA . VAL A 1 90 ? 4.133 -2.810 -4.345 1.00 91.50 90 VAL A CA 1
ATOM 709 C C . VAL A 1 90 ? 3.658 -4.080 -3.643 1.00 91.50 90 VAL A C 1
ATOM 711 O O . VAL A 1 90 ? 2.495 -4.443 -3.766 1.00 91.50 90 VAL A O 1
ATOM 714 N N . CYS A 1 91 ? 4.540 -4.744 -2.888 1.00 88.94 91 CYS A N 1
ATOM 715 C CA . CYS A 1 91 ? 4.247 -6.043 -2.276 1.00 88.94 91 CYS A CA 1
ATOM 716 C C . CYS A 1 91 ? 4.157 -6.032 -0.743 1.00 88.94 91 CYS A C 1
ATOM 718 O O . CYS A 1 91 ? 3.955 -7.096 -0.162 1.00 88.94 91 CYS A O 1
ATOM 720 N N . LEU A 1 92 ? 4.332 -4.878 -0.087 1.00 88.00 92 LEU A N 1
ATOM 721 C CA . LEU A 1 92 ? 4.288 -4.692 1.376 1.00 88.00 92 LEU A CA 1
ATOM 722 C C . LEU A 1 92 ? 5.270 -5.562 2.172 1.00 88.00 92 LEU A C 1
ATOM 724 O O . LEU A 1 92 ? 5.106 -5.740 3.375 1.00 88.00 92 LEU A O 1
ATOM 728 N N . LYS A 1 93 ? 6.302 -6.102 1.516 1.00 86.19 93 LYS A N 1
ATOM 729 C CA . LYS A 1 93 ? 7.354 -6.882 2.176 1.00 86.19 93 LYS A CA 1
ATOM 730 C C . LYS A 1 93 ? 8.531 -5.974 2.541 1.00 86.19 93 LYS A C 1
ATOM 732 O O . LYS A 1 93 ? 8.869 -5.093 1.741 1.00 86.19 93 LYS A O 1
ATOM 737 N N . PRO A 1 94 ? 9.171 -6.184 3.701 1.00 86.06 94 PRO A N 1
ATOM 738 C CA . PRO A 1 94 ? 10.418 -5.509 4.034 1.00 86.06 94 PRO A CA 1
ATOM 739 C C . PRO A 1 94 ? 11.572 -5.994 3.139 1.00 86.06 94 PRO A C 1
ATOM 741 O O . PRO A 1 94 ? 11.488 -7.036 2.486 1.00 86.06 94 PRO A O 1
ATOM 744 N N . GLY A 1 95 ? 12.661 -5.223 3.103 1.00 85.94 95 GLY A N 1
ATOM 745 C CA . GLY A 1 95 ? 13.919 -5.608 2.447 1.00 85.94 95 GLY A CA 1
ATOM 746 C C . GLY A 1 95 ? 14.125 -5.058 1.032 1.00 85.94 95 GLY A C 1
ATOM 747 O O . GLY A 1 95 ? 15.238 -5.118 0.516 1.00 85.94 95 GLY A O 1
ATOM 748 N N . HIS A 1 96 ? 13.104 -4.468 0.403 1.00 88.81 96 HIS A N 1
ATOM 749 C CA . HIS A 1 96 ? 13.265 -3.780 -0.880 1.00 88.81 96 HIS A CA 1
ATOM 750 C C . HIS A 1 96 ? 12.245 -2.654 -1.083 1.00 88.81 96 HIS A C 1
ATOM 752 O O . HIS A 1 96 ? 11.231 -2.563 -0.397 1.00 88.81 96 HIS A O 1
ATOM 758 N N . MET A 1 97 ? 12.527 -1.794 -2.063 1.00 89.19 97 MET A N 1
ATOM 759 C CA . MET A 1 97 ? 11.664 -0.682 -2.472 1.00 89.19 97 MET A CA 1
ATOM 760 C C . MET A 1 97 ? 10.923 -1.014 -3.767 1.00 89.19 97 MET A C 1
ATOM 762 O O . MET A 1 97 ? 11.354 -1.878 -4.529 1.00 89.19 97 MET A O 1
ATOM 766 N N . ALA A 1 98 ? 9.872 -0.251 -4.081 1.00 87.69 98 ALA A N 1
ATOM 767 C CA . ALA A 1 98 ? 9.066 -0.427 -5.294 1.00 87.69 98 ALA A CA 1
ATOM 768 C C . ALA A 1 98 ? 9.895 -0.488 -6.592 1.00 87.69 98 ALA A C 1
ATOM 770 O O . ALA A 1 98 ? 9.622 -1.310 -7.461 1.00 87.69 98 ALA A O 1
ATOM 771 N N . LYS A 1 99 ? 10.960 0.321 -6.698 1.00 87.56 99 LYS A N 1
ATOM 772 C CA . LYS A 1 99 ? 11.864 0.328 -7.864 1.00 87.56 99 LYS A CA 1
ATOM 773 C C . LYS A 1 99 ? 12.590 -1.006 -8.086 1.00 87.56 99 LYS A C 1
ATOM 775 O O . LYS A 1 99 ? 12.901 -1.337 -9.219 1.00 87.56 99 LYS A O 1
ATOM 780 N N . LYS A 1 100 ? 12.856 -1.758 -7.013 1.00 87.19 100 LYS A N 1
ATOM 781 C CA . LYS A 1 100 ? 13.553 -3.057 -7.029 1.00 87.19 100 LYS A CA 1
ATOM 782 C C . LYS A 1 100 ? 12.590 -4.233 -6.815 1.00 87.19 100 LYS A C 1
ATOM 784 O O . LYS A 1 100 ? 13.017 -5.340 -6.515 1.00 87.19 100 LYS A O 1
ATOM 789 N N . SER A 1 101 ? 11.280 -3.992 -6.906 1.00 88.75 101 SER A N 1
ATOM 790 C CA . SER A 1 101 ? 10.277 -5.042 -6.751 1.00 88.75 101 SER A CA 1
ATOM 791 C C . SER A 1 101 ? 10.153 -5.856 -8.034 1.00 88.75 101 SER A C 1
ATOM 793 O O . SER A 1 101 ? 9.719 -5.341 -9.069 1.00 88.75 101 SER A O 1
ATOM 795 N N . HIS A 1 102 ? 10.407 -7.155 -7.909 1.00 88.38 102 HIS A N 1
ATOM 796 C CA . HIS A 1 102 ? 10.101 -8.165 -8.925 1.00 88.38 102 HIS A CA 1
ATOM 797 C C . HIS A 1 102 ? 8.671 -8.713 -8.810 1.00 88.38 102 HIS A C 1
ATOM 799 O O . HIS A 1 102 ? 8.296 -9.634 -9.525 1.00 88.38 102 HIS A O 1
ATOM 805 N N . SER A 1 103 ? 7.856 -8.165 -7.903 1.00 87.69 103 SER A N 1
ATOM 806 C CA . SER A 1 103 ? 6.472 -8.602 -7.749 1.00 87.69 103 SER A CA 1
ATOM 807 C C . SER A 1 103 ? 5.591 -8.104 -8.905 1.00 87.69 103 SER A C 1
ATOM 809 O O . SER A 1 103 ? 5.695 -6.947 -9.339 1.00 87.69 103 SER A O 1
ATOM 811 N N . ASN A 1 104 ? 4.706 -8.990 -9.368 1.00 89.19 104 ASN A N 1
ATOM 812 C CA . ASN A 1 104 ? 3.719 -8.745 -10.426 1.00 89.19 104 ASN A CA 1
ATOM 813 C C . ASN A 1 104 ? 2.349 -8.329 -9.868 1.00 89.19 104 ASN A C 1
ATOM 815 O O . ASN A 1 104 ? 1.316 -8.589 -10.476 1.00 89.19 104 ASN A O 1
ATOM 819 N N . VAL A 1 105 ? 2.332 -7.680 -8.702 1.00 89.94 105 VAL A N 1
ATOM 820 C CA . VAL A 1 105 ? 1.097 -7.167 -8.100 1.00 89.94 105 VAL A CA 1
ATOM 821 C C . VAL A 1 105 ? 0.536 -6.043 -8.969 1.00 89.94 105 VAL A C 1
ATOM 823 O O . VAL A 1 105 ? 1.269 -5.128 -9.361 1.00 89.94 105 VAL A O 1
ATOM 826 N N . ARG A 1 106 ? -0.769 -6.107 -9.237 1.00 92.19 106 ARG A N 1
ATOM 827 C CA . ARG A 1 106 ? -1.529 -5.070 -9.937 1.00 92.19 106 ARG A CA 1
ATOM 828 C C . ARG A 1 106 ? -2.774 -4.710 -9.139 1.00 92.19 106 ARG A C 1
ATOM 830 O O . ARG A 1 106 ? -3.411 -5.579 -8.546 1.00 92.19 106 ARG A O 1
ATOM 837 N N . CYS A 1 107 ? -3.093 -3.426 -9.128 1.00 92.19 107 CYS A N 1
ATOM 838 C CA . CYS A 1 107 ? -4.299 -2.907 -8.514 1.00 92.19 107 CYS A CA 1
ATOM 839 C C . CYS A 1 107 ? -5.507 -3.280 -9.370 1.00 92.19 107 CYS A C 1
ATOM 841 O O . CYS A 1 107 ? -5.444 -3.172 -10.589 1.00 92.19 107 CYS A O 1
ATOM 843 N N . LEU A 1 108 ? -6.610 -3.673 -8.737 1.00 90.56 108 LEU A N 1
ATOM 844 C CA . LEU A 1 108 ? -7.853 -3.998 -9.441 1.00 90.56 108 LEU A CA 1
ATOM 845 C C . LEU A 1 108 ? -8.661 -2.750 -9.839 1.00 90.56 108 LEU A C 1
ATOM 847 O O . LEU A 1 108 ? -9.576 -2.864 -10.639 1.00 90.56 108 LEU A O 1
ATOM 851 N N . ILE A 1 109 ? -8.334 -1.577 -9.279 1.00 91.44 109 ILE A N 1
ATOM 852 C CA . ILE A 1 109 ? -9.067 -0.320 -9.512 1.00 91.44 109 ILE A CA 1
ATOM 853 C C . ILE A 1 109 ? -8.410 0.500 -10.622 1.00 91.44 109 ILE A C 1
ATOM 855 O O . ILE A 1 109 ? -9.067 0.894 -11.574 1.00 91.44 109 ILE A O 1
ATOM 859 N N . CYS A 1 110 ? -7.103 0.757 -10.510 1.00 93.38 110 CYS A N 1
ATOM 860 C CA . CYS A 1 110 ? -6.380 1.612 -11.456 1.00 93.38 110 CYS A CA 1
ATOM 861 C C . CYS A 1 110 ? -5.320 0.868 -12.282 1.00 93.38 110 CYS A C 1
ATOM 863 O O . CYS A 1 110 ? -4.511 1.513 -12.944 1.00 93.38 110 CYS A O 1
ATOM 865 N N . GLU A 1 111 ? -5.247 -0.465 -12.181 1.00 90.50 111 GLU A N 1
ATOM 866 C CA . GLU A 1 111 ? -4.338 -1.343 -12.950 1.00 90.50 111 GLU A CA 1
ATOM 867 C C . GLU A 1 111 ? -2.827 -1.075 -12.780 1.00 90.50 111 GLU A C 1
ATOM 869 O O . GLU A 1 111 ? -1.975 -1.729 -13.389 1.00 90.50 111 GLU A O 1
ATOM 874 N N . ARG A 1 112 ? -2.454 -0.153 -11.888 1.00 91.50 112 ARG A N 1
ATOM 875 C CA . ARG A 1 112 ? -1.063 0.195 -11.575 1.00 91.50 112 ARG A CA 1
ATOM 876 C C . ARG A 1 112 ? -0.413 -0.828 -10.636 1.00 91.50 112 ARG A C 1
ATOM 878 O O . ARG A 1 112 ? -1.071 -1.645 -9.996 1.00 91.50 112 ARG A O 1
ATOM 885 N N . ARG A 1 113 ? 0.919 -0.773 -10.525 1.00 91.81 113 ARG A N 1
ATOM 886 C CA . ARG A 1 113 ? 1.726 -1.683 -9.686 1.00 91.81 113 ARG A CA 1
ATOM 887 C C . ARG A 1 113 ? 1.631 -1.341 -8.193 1.00 91.81 113 ARG A C 1
ATOM 889 O O . ARG A 1 113 ? 2.547 -0.732 -7.646 1.00 91.81 113 ARG A O 1
ATOM 896 N N . HIS A 1 114 ? 0.536 -1.720 -7.544 1.00 91.69 114 HIS A N 1
ATOM 897 C CA . HIS A 1 114 ? 0.345 -1.663 -6.089 1.00 91.69 114 HIS A CA 1
ATOM 898 C C . HIS A 1 114 ? -0.861 -2.512 -5.665 1.00 91.69 114 HIS A C 1
ATOM 900 O O . HIS A 1 114 ? -1.673 -2.905 -6.500 1.00 91.69 114 HIS A O 1
ATOM 906 N N . TYR A 1 115 ? -1.004 -2.779 -4.366 1.00 91.19 115 TYR A N 1
ATOM 907 C CA . TYR A 1 115 ? -2.239 -3.349 -3.822 1.00 91.19 115 TYR A CA 1
ATOM 908 C C . TYR A 1 115 ? -3.341 -2.303 -3.696 1.00 91.19 115 TYR A C 1
ATOM 910 O O . TYR A 1 115 ? -3.054 -1.156 -3.373 1.00 91.19 115 TYR A O 1
ATOM 918 N N . VAL A 1 116 ? -4.599 -2.732 -3.826 1.00 89.56 116 VAL A N 1
ATOM 919 C CA . VAL A 1 116 ? -5.808 -1.887 -3.737 1.00 89.56 116 VAL A CA 1
ATOM 920 C C . VAL A 1 116 ? -5.813 -0.9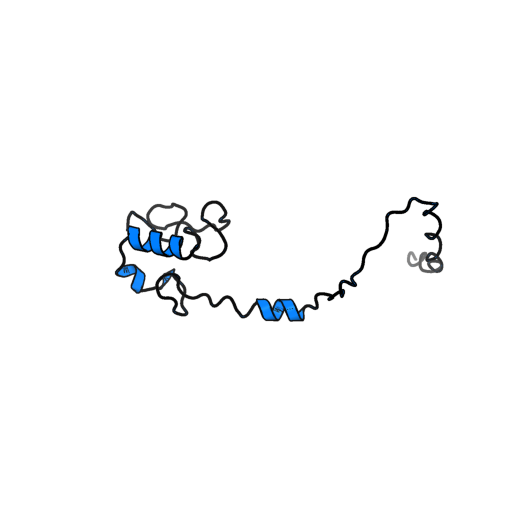55 -2.514 1.00 89.56 116 VAL A C 1
ATOM 922 O O . VAL A 1 116 ? -6.185 0.204 -2.617 1.00 89.56 116 VAL A O 1
ATOM 925 N N . LEU A 1 117 ? -5.301 -1.416 -1.374 1.00 88.06 117 LEU A N 1
ATOM 926 C CA . LEU A 1 117 ? -5.152 -0.626 -0.142 1.00 88.06 117 LEU A CA 1
ATOM 927 C C . LEU A 1 117 ? -4.245 0.623 -0.249 1.00 88.06 117 LEU A C 1
ATOM 929 O O . LEU A 1 117 ? -4.404 1.564 0.528 1.00 88.06 117 LEU A O 1
ATOM 933 N N . LEU A 1 118 ? -3.304 0.634 -1.198 1.00 90.12 118 LEU A N 1
ATOM 934 C CA . LEU A 1 118 ? -2.430 1.762 -1.557 1.00 90.12 118 LEU A CA 1
ATOM 935 C C . LEU A 1 118 ? -2.864 2.410 -2.885 1.00 90.12 118 LEU A C 1
ATOM 937 O O . LEU A 1 118 ? -2.061 3.080 -3.534 1.00 90.12 118 LEU A O 1
ATOM 941 N N . CYS A 1 119 ? -4.106 2.200 -3.319 1.00 90.75 119 CYS A N 1
ATOM 942 C CA . CYS A 1 119 ? -4.651 2.916 -4.461 1.00 90.75 119 CYS A CA 1
ATOM 943 C C . CYS A 1 119 ? -5.016 4.348 -4.033 1.00 90.75 119 CYS A C 1
ATOM 945 O O . CYS A 1 119 ? -5.693 4.506 -3.018 1.00 90.75 119 CYS A O 1
ATOM 947 N N . PRO A 1 120 ? -4.576 5.388 -4.763 1.00 87.00 120 PRO A N 1
ATOM 948 C CA . PRO A 1 120 ? -5.005 6.764 -4.506 1.00 87.00 120 PRO A CA 1
ATOM 949 C C . PRO A 1 120 ? -6.458 7.025 -4.934 1.00 87.00 120 PRO A C 1
ATOM 951 O O . PRO A 1 120 ? -7.020 8.039 -4.543 1.00 87.00 120 PRO A O 1
ATOM 954 N N . ASP A 1 121 ? -7.038 6.123 -5.730 1.00 84.00 121 ASP A N 1
ATOM 955 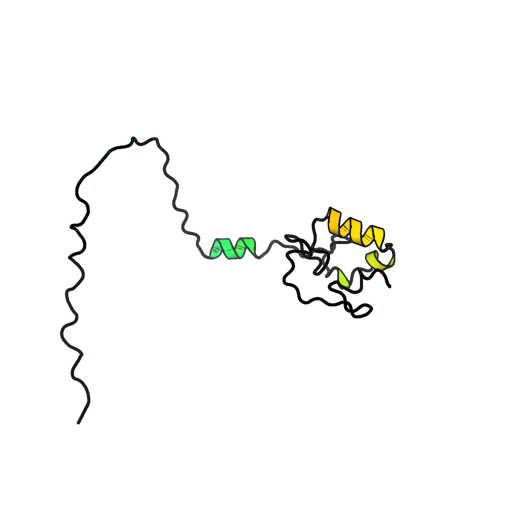C CA . ASP A 1 121 ? -8.379 6.238 -6.315 1.00 84.00 121 ASP A CA 1
ATOM 956 C C . ASP A 1 121 ? -9.429 5.392 -5.546 1.00 84.00 121 ASP A C 1
ATOM 958 O O . ASP A 1 121 ? -10.439 5.002 -6.126 1.00 84.00 121 ASP A O 1
ATOM 962 N N . LEU A 1 122 ? -9.143 5.023 -4.285 1.00 76.62 122 LEU A N 1
ATOM 963 C CA . LEU A 1 122 ? -10.025 4.256 -3.384 1.00 76.62 122 LEU A CA 1
ATOM 964 C C . LEU A 1 122 ? -10.806 5.198 -2.464 1.00 76.62 122 LEU A C 1
ATOM 966 O O . LEU A 1 122 ? -12.035 5.012 -2.360 1.00 76.62 122 LEU A O 1
#

Organism: Caerostris extrusa (NCBI:txid172846)

Mean predicted aligned error: 17.37 Å

Secondary structure (DSSP, 8-state):
-------S-----S--------------------------THHHHHHHS------TTT-SSS-GGG-GGGGGS-HHHHHHHHHHTTB-TTT--BT--GGG-------TTT-SSS-GGG-TT-

Foldseek 3Di:
DDDDDDDDDPPDDDDDPPPDDDDDDDDDDDDDDDPPPDDDCVVVVVVVPPPQCAALQPRHRDDVLPDPSLVVDDLVRVVVSLVVQCAEQQRRHHDDYVVPDPDPHADPPPRDRHHVSNDNVD

Solvent-accessible surface area (backbone atoms only — not comparable to full-atom values): 8559 Å² total; per-residue (Å²): 140,91,78,88,89,87,89,81,87,89,80,90,89,87,83,89,88,85,85,84,82,79,87,86,86,89,84,83,90,79,90,78,89,78,77,82,77,74,87,54,72,68,64,58,56,69,65,68,76,66,78,75,68,43,14,80,87,74,69,44,91,41,62,60,89,76,44,70,71,56,79,80,46,52,67,69,56,54,52,48,46,36,54,76,65,49,24,12,72,35,77,68,43,71,88,43,46,54,94,73,53,87,69,87,48,55,16,88,86,78,66,42,73,16,44,59,92,75,42,90,90,112

Sequence (122 aa):
MSFLRHEVEGEEHRVLAETAFGNGMKRKDTHKPVHRDEPTAATLIANSSALKNNCVFCDRSHPSQECQKILNMNYGDRKEQVMSKRCCLVCLKPGHMAKKSHSNVRCLICERRHYVLLCPDL

pLDDT: mean 72.2, std 19.4, range [37.91, 93.38]